Protein AF-A0A2Z6S5U4-F1 (afdb_monomer_lite)

Secondary structure (DSSP, 8-state):
--------B-S--EETTTTEE--GGGTB---GGG-HHHHHHHHHHHHHHHHHHHHHHHTT---S------HHHHHHHHHHHHHHHHHHHHHHHHHT--TTTTSHHHHHHHHGGG--

Structure (mmCIF, N/CA/C/O backbone):
data_AF-A0A2Z6S5U4-F1
#
_entry.id   AF-A0A2Z6S5U4-F1
#
loop_
_atom_site.group_PDB
_atom_site.id
_atom_site.type_symbol
_atom_site.label_atom_id
_atom_site.label_alt_id
_atom_site.label_comp_id
_atom_site.label_asym_id
_atom_site.label_entity_id
_atom_site.label_seq_id
_atom_site.pdbx_PDB_ins_code
_atom_site.Cartn_x
_atom_site.Cartn_y
_atom_site.Cartn_z
_atom_site.occupancy
_atom_site.B_iso_or_equiv
_atom_site.auth_seq_id
_atom_site.auth_comp_id
_atom_site.auth_asym_id
_atom_site.auth_atom_id
_atom_site.pdbx_PDB_model_num
ATOM 1 N N . MET A 1 1 ? -25.401 -9.813 5.252 1.00 38.28 1 MET A N 1
ATOM 2 C CA . MET A 1 1 ? -24.091 -10.115 5.865 1.00 38.28 1 MET A CA 1
ATOM 3 C C . MET A 1 1 ? -23.102 -9.104 5.297 1.00 38.28 1 MET A C 1
ATOM 5 O O . MET A 1 1 ? -22.843 -9.154 4.105 1.00 38.28 1 MET A O 1
ATOM 9 N N . CYS A 1 2 ? -22.689 -8.099 6.074 1.00 38.78 2 CYS A N 1
ATOM 10 C CA . CYS A 1 2 ? -21.749 -7.075 5.604 1.00 38.78 2 CYS A CA 1
ATOM 11 C C . CYS A 1 2 ? -20.355 -7.717 5.558 1.00 38.78 2 CYS A C 1
ATOM 13 O O . CYS A 1 2 ? -19.864 -8.145 6.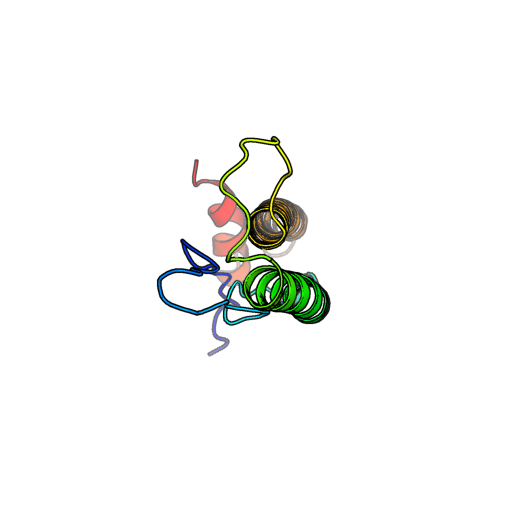604 1.00 38.78 2 CYS A O 1
ATOM 15 N N . MET A 1 3 ? -19.768 -7.889 4.369 1.00 36.94 3 MET A N 1
ATOM 16 C CA . MET A 1 3 ? -18.398 -8.397 4.268 1.00 36.94 3 MET A CA 1
ATOM 17 C C . MET A 1 3 ? -17.444 -7.395 4.930 1.00 36.94 3 MET A C 1
ATOM 19 O O . MET A 1 3 ? -17.653 -6.187 4.792 1.00 36.94 3 MET A O 1
ATOM 23 N N . PRO A 1 4 ? -16.426 -7.850 5.679 1.00 52.91 4 PRO A N 1
ATOM 24 C CA . PRO A 1 4 ? -15.424 -6.937 6.200 1.00 52.91 4 PRO A CA 1
ATOM 25 C C . PRO A 1 4 ? -14.727 -6.239 5.026 1.00 52.91 4 PRO A C 1
ATOM 27 O O . PRO A 1 4 ? -14.384 -6.875 4.031 1.00 52.91 4 PRO A O 1
ATOM 30 N N . ALA A 1 5 ? -14.519 -4.928 5.143 1.00 56.38 5 ALA A N 1
ATOM 31 C CA . ALA A 1 5 ? -13.598 -4.203 4.281 1.00 56.38 5 ALA A CA 1
ATOM 32 C C . ALA A 1 5 ? -12.166 -4.665 4.605 1.00 56.38 5 ALA A C 1
ATOM 34 O O . ALA A 1 5 ? -11.481 -4.092 5.458 1.00 56.38 5 ALA A O 1
ATOM 35 N N . ASN A 1 6 ? -11.756 -5.777 3.993 1.00 70.44 6 ASN A N 1
ATOM 36 C CA . ASN A 1 6 ? -10.399 -6.287 4.119 1.00 70.44 6 ASN A CA 1
ATOM 37 C C . ASN A 1 6 ? -9.427 -5.321 3.444 1.00 70.44 6 ASN A C 1
ATOM 39 O O . ASN A 1 6 ? -9.746 -4.671 2.448 1.00 70.44 6 ASN A O 1
ATOM 43 N N . SER A 1 7 ? -8.243 -5.197 4.032 1.00 84.50 7 SER A N 1
ATOM 44 C CA . SER A 1 7 ? -7.174 -4.350 3.515 1.00 84.50 7 SER A CA 1
ATOM 45 C C . SER A 1 7 ? -5.954 -5.220 3.325 1.00 84.50 7 SER A C 1
ATOM 47 O O . SER A 1 7 ? -5.424 -5.760 4.293 1.00 84.50 7 SER A O 1
ATOM 49 N N . GLU A 1 8 ? -5.531 -5.363 2.081 1.00 90.06 8 GLU A N 1
ATOM 50 C CA . GLU A 1 8 ? -4.457 -6.264 1.682 1.00 90.06 8 GLU A CA 1
ATOM 51 C C . GLU A 1 8 ? -3.538 -5.553 0.698 1.00 90.06 8 GLU A C 1
ATOM 53 O O . GLU A 1 8 ? -3.944 -4.610 0.020 1.00 90.06 8 GLU A O 1
ATOM 58 N N . SER A 1 9 ? -2.291 -6.003 0.633 1.00 93.62 9 SER A N 1
ATOM 59 C CA . SER A 1 9 ? -1.304 -5.535 -0.332 1.00 93.62 9 SER A CA 1
ATOM 60 C C . SER A 1 9 ? -0.515 -6.722 -0.859 1.00 93.62 9 SER A C 1
ATOM 62 O O . SER A 1 9 ? -0.253 -7.666 -0.112 1.00 93.62 9 SER A O 1
ATOM 64 N N . LEU A 1 10 ? -0.077 -6.657 -2.113 1.00 93.44 10 LEU A N 1
ATOM 65 C CA . LEU A 1 10 ? 0.862 -7.640 -2.649 1.00 93.44 10 LEU A CA 1
ATOM 66 C C . LEU A 1 10 ? 2.213 -7.582 -1.912 1.00 93.44 10 LEU A C 1
ATOM 68 O O . LEU A 1 10 ? 2.607 -6.543 -1.386 1.00 93.44 10 LEU A O 1
ATOM 72 N N . SER A 1 11 ? 2.948 -8.697 -1.900 1.00 91.19 11 SER A N 1
ATOM 73 C CA . SER A 1 11 ? 4.328 -8.756 -1.386 1.00 91.19 11 SER A CA 1
ATOM 74 C C . SER A 1 11 ? 5.345 -8.096 -2.326 1.00 91.19 11 SER A C 1
ATOM 76 O O . SER A 1 11 ? 6.428 -7.704 -1.903 1.00 91.19 11 SER A O 1
ATOM 78 N N . GLN A 1 12 ? 4.986 -7.970 -3.602 1.00 92.19 12 GLN A N 1
ATOM 79 C CA . GLN A 1 12 ? 5.727 -7.271 -4.642 1.00 92.19 12 GLN A CA 1
ATOM 80 C C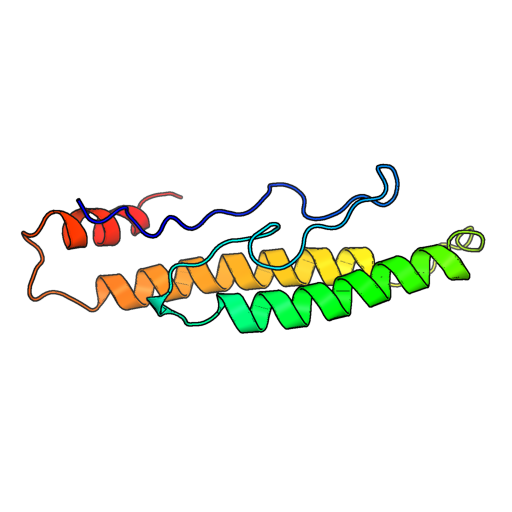 . GLN A 1 12 ? 4.721 -6.489 -5.485 1.00 92.19 12 GLN A C 1
ATOM 82 O O . GLN A 1 12 ? 3.646 -7.000 -5.784 1.00 92.19 12 GLN A O 1
ATOM 87 N N . PHE A 1 13 ? 5.062 -5.265 -5.890 1.00 96.56 13 PHE A N 1
ATOM 88 C CA . PHE A 1 13 ? 4.141 -4.399 -6.641 1.00 96.56 13 PHE A CA 1
ATOM 89 C C . PHE A 1 13 ? 4.480 -4.284 -8.128 1.00 96.56 13 PHE A C 1
ATOM 91 O O . PHE A 1 13 ? 3.651 -3.820 -8.910 1.00 96.56 13 PHE A O 1
ATOM 98 N N . ALA A 1 14 ? 5.688 -4.679 -8.532 1.00 94.75 14 ALA A N 1
ATOM 99 C CA . ALA A 1 14 ? 6.116 -4.638 -9.921 1.00 94.75 14 ALA A CA 1
ATOM 100 C C . ALA A 1 14 ? 7.326 -5.537 -10.197 1.00 94.75 14 ALA A C 1
ATOM 102 O O . ALA A 1 14 ? 8.105 -5.862 -9.302 1.00 94.75 14 ALA A O 1
ATOM 103 N N . SER A 1 15 ? 7.527 -5.882 -11.468 1.00 90.31 15 SER A N 1
ATOM 104 C CA . SER A 1 15 ? 8.728 -6.552 -11.963 1.00 90.31 15 SER A CA 1
ATOM 105 C C . SER A 1 15 ? 8.989 -6.160 -13.415 1.00 90.31 15 SER A C 1
ATOM 107 O O . SER A 1 15 ? 8.166 -6.422 -14.293 1.00 90.31 15 SER A O 1
ATOM 109 N N . TYR A 1 16 ? 10.157 -5.572 -13.696 1.00 87.75 16 TYR A N 1
ATOM 110 C CA . TYR A 1 16 ? 10.581 -5.339 -15.081 1.00 87.75 16 TYR A CA 1
ATOM 111 C C . TYR A 1 16 ? 10.917 -6.636 -15.817 1.00 87.75 16 TYR A C 1
ATOM 113 O O . TYR A 1 16 ? 10.573 -6.763 -16.989 1.00 87.75 16 TYR A O 1
ATOM 121 N N . GLU A 1 17 ? 11.530 -7.606 -15.135 1.00 87.81 17 GLU A N 1
ATOM 122 C CA . GLU A 1 17 ? 11.850 -8.923 -15.700 1.00 87.81 17 GLU A CA 1
ATOM 123 C C . GLU A 1 17 ? 10.584 -9.635 -16.195 1.00 87.81 17 GLU A C 1
ATOM 125 O O . GLU A 1 17 ? 10.495 -10.040 -17.356 1.00 87.81 17 GLU A O 1
ATOM 130 N N . ASN A 1 18 ? 9.559 -9.685 -15.339 1.00 89.19 18 ASN A N 1
ATOM 131 C CA . ASN A 1 18 ? 8.277 -10.317 -15.645 1.00 89.19 18 ASN A CA 1
ATOM 132 C C . ASN A 1 18 ? 7.283 -9.374 -16.348 1.00 89.19 18 ASN A C 1
ATOM 134 O O . ASN A 1 18 ? 6.163 -9.781 -16.648 1.00 89.19 18 ASN A O 1
ATOM 138 N N . ARG A 1 19 ? 7.694 -8.131 -16.638 1.00 90.56 19 ARG A N 1
ATOM 139 C CA . ARG A 1 19 ? 6.949 -7.106 -17.391 1.00 90.56 19 ARG A CA 1
ATOM 140 C C . ARG A 1 19 ? 5.550 -6.799 -16.851 1.00 90.56 19 ARG A C 1
ATOM 142 O O . ARG A 1 19 ? 4.589 -6.738 -17.617 1.00 90.56 19 ARG A O 1
ATOM 149 N N . TRP A 1 20 ? 5.432 -6.558 -15.551 1.00 94.69 20 TRP A N 1
ATOM 150 C CA . TRP A 1 20 ? 4.162 -6.153 -14.946 1.00 94.69 20 TRP A CA 1
ATOM 151 C C . TRP A 1 20 ? 4.352 -5.106 -13.847 1.00 94.69 20 TRP A C 1
ATOM 153 O O . TRP A 1 20 ? 5.401 -5.039 -13.204 1.00 94.69 20 TRP A O 1
ATOM 163 N N . ILE A 1 21 ? 3.316 -4.290 -13.641 1.00 96.94 21 ILE A N 1
ATOM 164 C CA . ILE A 1 21 ? 3.193 -3.301 -12.563 1.00 96.94 21 ILE A CA 1
ATOM 165 C C . ILE A 1 21 ? 1.735 -3.324 -12.092 1.00 96.94 21 ILE A C 1
ATOM 167 O O . ILE A 1 21 ? 0.831 -3.172 -12.912 1.00 96.94 21 ILE A O 1
ATOM 171 N N . ALA A 1 22 ? 1.503 -3.525 -10.796 1.00 97.56 22 ALA A N 1
ATOM 172 C CA . ALA A 1 22 ? 0.174 -3.462 -10.190 1.00 97.56 22 ALA A CA 1
ATOM 173 C C . ALA A 1 22 ? -0.121 -2.032 -9.720 1.00 97.56 22 ALA A C 1
ATOM 175 O O . ALA A 1 22 ? 0.728 -1.401 -9.111 1.00 97.56 22 ALA A O 1
ATOM 176 N N . ILE A 1 23 ? -1.315 -1.498 -9.962 1.00 97.38 23 ILE A N 1
ATOM 177 C CA . ILE A 1 23 ? -1.703 -0.136 -9.543 1.00 97.38 23 ILE A CA 1
ATOM 178 C C . ILE A 1 23 ? -3.066 -0.143 -8.848 1.00 97.38 23 ILE A C 1
ATOM 180 O O . ILE A 1 23 ? -3.876 -1.048 -9.066 1.00 97.38 23 ILE A O 1
ATOM 184 N N . GLY A 1 24 ? -3.332 0.868 -8.018 1.00 94.62 24 GLY A N 1
ATOM 185 C CA . GLY A 1 24 ? -4.568 0.944 -7.231 1.00 94.62 24 GLY A CA 1
ATOM 186 C C . GLY A 1 24 ? -4.840 -0.340 -6.447 1.00 94.62 24 GLY A C 1
ATOM 187 O O . GLY A 1 24 ? -3.913 -0.926 -5.884 1.00 94.62 24 GLY A O 1
ATOM 188 N N . ASP A 1 25 ? -6.089 -0.804 -6.475 1.00 93.62 25 ASP A N 1
ATOM 189 C CA . ASP A 1 25 ? -6.541 -1.968 -5.701 1.00 93.62 25 ASP A CA 1
ATOM 190 C C . ASP A 1 25 ? -5.825 -3.274 -6.072 1.00 93.62 25 ASP A C 1
ATOM 192 O O . ASP A 1 25 ? -5.705 -4.163 -5.231 1.00 93.62 25 ASP A O 1
ATOM 196 N N . SER A 1 26 ? -5.280 -3.380 -7.294 1.00 95.25 26 SER A N 1
ATOM 197 C CA . SER A 1 26 ? -4.460 -4.538 -7.684 1.00 95.25 26 SER A CA 1
ATOM 198 C C . SER A 1 26 ? -3.121 -4.600 -6.945 1.00 95.25 26 SER A C 1
ATOM 200 O O . SER A 1 26 ? -2.551 -5.678 -6.825 1.00 95.25 26 SER A O 1
ATOM 202 N N . ALA A 1 27 ? -2.619 -3.466 -6.444 1.00 95.62 27 ALA A N 1
ATOM 203 C CA . ALA A 1 27 ? -1.403 -3.406 -5.640 1.00 95.62 27 ALA A CA 1
ATOM 204 C C . ALA A 1 27 ? -1.705 -3.420 -4.142 1.00 95.62 27 ALA A C 1
ATOM 206 O O . ALA A 1 27 ? -1.072 -4.163 -3.389 1.00 95.62 27 ALA A O 1
ATOM 207 N N . ALA A 1 28 ? -2.655 -2.588 -3.714 1.00 93.75 28 ALA A N 1
ATOM 208 C CA . ALA A 1 28 ? -3.097 -2.505 -2.334 1.00 93.75 28 ALA A CA 1
ATOM 209 C C . ALA A 1 28 ? -4.538 -1.996 -2.253 1.00 93.75 28 ALA A C 1
ATOM 211 O O . ALA A 1 28 ? -4.874 -0.980 -2.859 1.00 93.75 28 ALA A O 1
ATOM 212 N N . SER A 1 29 ? -5.361 -2.674 -1.459 1.00 92.00 29 SER A N 1
ATOM 213 C CA . SER A 1 29 ? -6.746 -2.301 -1.177 1.00 92.00 29 SER A CA 1
ATOM 214 C C . SER A 1 29 ? -6.880 -1.751 0.243 1.00 92.00 29 SER A C 1
ATOM 216 O O . SER A 1 29 ? -6.257 -2.241 1.190 1.00 92.00 29 SER A O 1
ATOM 218 N N . PHE A 1 30 ? -7.718 -0.730 0.401 1.00 90.44 30 PHE A N 1
ATOM 219 C CA . PHE A 1 30 ? -7.846 0.053 1.630 1.00 90.44 30 PHE A CA 1
ATOM 220 C C . PHE A 1 30 ? -9.276 -0.007 2.171 1.00 90.44 30 PHE A C 1
ATOM 222 O O . PHE A 1 30 ? -10.239 -0.003 1.410 1.00 90.44 30 PHE A O 1
ATOM 229 N N . ASP A 1 31 ? -9.425 0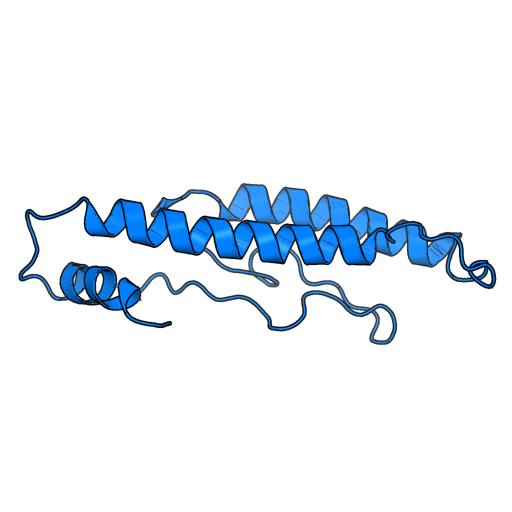.004 3.497 1.00 88.75 31 ASP A N 1
ATOM 230 C CA . ASP A 1 31 ? -10.723 0.264 4.134 1.00 88.75 31 ASP A CA 1
ATOM 231 C C . ASP A 1 31 ? -11.248 1.654 3.716 1.00 88.75 31 ASP A C 1
ATOM 233 O O . ASP A 1 31 ? -10.487 2.631 3.771 1.00 88.75 31 ASP A O 1
ATOM 237 N N . PRO A 1 32 ? -12.531 1.774 3.321 1.00 84.31 32 PRO A N 1
ATOM 238 C CA . PRO A 1 32 ? -13.097 3.019 2.809 1.00 84.31 32 PRO A CA 1
ATOM 239 C C . PRO A 1 32 ? -13.106 4.164 3.829 1.00 84.31 32 PRO A C 1
ATOM 241 O O . PRO A 1 32 ? -13.238 5.318 3.419 1.00 84.31 32 PRO A O 1
ATOM 244 N N . LEU A 1 33 ? -12.914 3.888 5.126 1.00 83.00 33 LEU A N 1
ATOM 245 C CA . LEU A 1 33 ? -12.819 4.902 6.180 1.00 83.00 33 LEU A CA 1
ATOM 246 C C . LEU A 1 33 ? -11.820 6.022 5.843 1.00 83.00 33 LEU A C 1
ATOM 248 O O . LEU A 1 33 ? -12.040 7.172 6.215 1.00 83.00 33 LEU A O 1
ATOM 252 N N . SER A 1 34 ? -10.732 5.704 5.136 1.00 74.88 34 SER A N 1
ATOM 253 C CA . SER A 1 34 ? -9.656 6.657 4.846 1.00 74.88 34 SER A CA 1
ATOM 254 C C . SER A 1 34 ? -9.809 7.402 3.514 1.00 74.88 34 SER A C 1
ATOM 256 O O . SER A 1 34 ? -9.056 8.341 3.265 1.00 74.88 34 SER A O 1
ATOM 258 N N . SER A 1 35 ? -10.735 6.988 2.635 1.00 81.50 35 SER A N 1
ATOM 259 C CA . SER A 1 35 ? -10.847 7.477 1.244 1.00 81.50 35 SER A CA 1
ATOM 260 C C . SER A 1 35 ? -9.528 7.447 0.438 1.00 81.50 35 SER A C 1
ATOM 262 O O . SER A 1 35 ? -9.399 8.138 -0.571 1.00 81.50 35 SER A O 1
ATOM 264 N N . GLN A 1 36 ? -8.538 6.640 0.847 1.00 86.19 36 GLN A N 1
ATOM 265 C CA . GLN A 1 36 ? -7.212 6.621 0.213 1.00 86.19 36 GLN A CA 1
ATOM 266 C C . GLN A 1 36 ? -7.171 5.844 -1.109 1.00 86.19 36 GLN A C 1
ATOM 268 O O . GLN A 1 36 ? -6.292 6.108 -1.922 1.00 86.19 36 GLN A O 1
ATOM 273 N N . GLY A 1 37 ? -8.120 4.936 -1.367 1.00 89.62 37 GLY A N 1
ATOM 274 C CA . GLY A 1 37 ? -8.080 4.052 -2.542 1.00 89.62 37 GLY A CA 1
ATOM 275 C C . GLY A 1 37 ? -7.948 4.799 -3.874 1.00 89.62 37 GLY A C 1
ATOM 276 O O . GLY A 1 37 ? -7.057 4.505 -4.666 1.00 89.62 37 GLY A O 1
ATOM 277 N N . MET A 1 38 ? -8.760 5.840 -4.093 1.00 92.44 38 MET A N 1
ATOM 278 C CA . MET A 1 38 ? -8.731 6.611 -5.343 1.00 92.44 38 MET A CA 1
ATOM 279 C C . MET A 1 38 ? -7.432 7.412 -5.514 1.00 92.44 38 MET A C 1
ATOM 281 O O . MET A 1 38 ? -6.852 7.424 -6.599 1.00 92.44 38 MET A O 1
ATOM 285 N N . LEU A 1 39 ? -6.953 8.061 -4.447 1.00 92.50 39 LEU A N 1
ATOM 286 C CA . LEU A 1 39 ? -5.710 8.833 -4.495 1.00 92.50 39 LEU A CA 1
ATOM 287 C C . LEU A 1 39 ? -4.507 7.916 -4.752 1.00 92.50 39 LEU A C 1
ATOM 289 O O . LEU A 1 39 ? -3.685 8.212 -5.620 1.00 92.50 39 LEU A O 1
ATOM 293 N N . THR A 1 40 ? -4.441 6.782 -4.048 1.00 94.12 40 THR A N 1
ATOM 294 C CA . THR A 1 40 ? -3.402 5.770 -4.250 1.00 94.12 40 THR A CA 1
ATOM 295 C C . THR A 1 40 ? -3.454 5.207 -5.664 1.00 94.12 40 THR A C 1
ATOM 297 O O . THR A 1 40 ? -2.407 5.061 -6.291 1.00 94.12 40 THR A O 1
ATOM 300 N N . ALA A 1 41 ? -4.643 4.948 -6.216 1.00 95.75 41 ALA A N 1
ATOM 301 C CA . ALA A 1 41 ? -4.797 4.481 -7.591 1.00 95.75 41 ALA A CA 1
ATOM 302 C C . ALA A 1 41 ? -4.229 5.479 -8.609 1.00 95.75 41 ALA A C 1
ATOM 304 O O . ALA A 1 41 ? -3.423 5.096 -9.455 1.00 95.75 41 ALA A O 1
ATOM 305 N N . LEU A 1 42 ? -4.568 6.766 -8.493 1.00 97.25 42 LEU A N 1
ATOM 306 C CA . LEU A 1 42 ? -4.071 7.795 -9.411 1.00 97.25 42 LEU A CA 1
ATOM 307 C C . LEU A 1 42 ? -2.554 7.986 -9.307 1.00 97.25 42 LEU A C 1
ATOM 309 O O . LEU A 1 42 ? -1.863 8.073 -10.324 1.00 97.25 42 LEU A O 1
ATOM 313 N N . TYR A 1 43 ? -2.018 8.045 -8.089 1.00 97.25 43 TYR A N 1
ATOM 314 C CA . TYR A 1 43 ? -0.595 8.312 -7.902 1.00 97.25 43 TYR A CA 1
ATOM 315 C C . TYR A 1 43 ? 0.273 7.094 -8.241 1.00 97.25 43 TYR A C 1
ATOM 317 O O . TYR A 1 43 ? 1.308 7.241 -8.889 1.00 97.25 43 TYR A O 1
ATOM 325 N N . SER A 1 44 ? -0.175 5.882 -7.895 1.00 97.25 44 SER A N 1
ATOM 326 C CA . SER A 1 44 ? 0.489 4.646 -8.332 1.00 97.25 44 SER A CA 1
ATOM 327 C C . SER A 1 44 ? 0.458 4.495 -9.855 1.00 97.25 44 SER A C 1
ATOM 329 O O . SER A 1 44 ? 1.473 4.112 -10.431 1.00 97.25 44 SER A O 1
ATOM 331 N N . ALA A 1 45 ? -0.635 4.879 -10.529 1.00 97.88 45 ALA A N 1
ATOM 332 C CA . ALA A 1 45 ? -0.700 4.906 -11.991 1.00 97.88 45 ALA A CA 1
ATOM 333 C C . ALA A 1 45 ? 0.333 5.866 -12.603 1.00 97.88 45 ALA A C 1
ATOM 335 O O . ALA A 1 45 ? 1.039 5.490 -13.538 1.00 97.88 45 ALA A O 1
ATOM 336 N N . LYS A 1 46 ? 0.471 7.078 -12.046 1.00 98.12 46 LYS A N 1
ATOM 337 C CA . LYS A 1 46 ? 1.491 8.051 -12.471 1.00 98.12 46 LYS A CA 1
ATOM 338 C C . LYS A 1 46 ? 2.901 7.470 -12.348 1.00 98.12 46 LYS A C 1
ATOM 340 O O . LYS A 1 46 ? 3.644 7.460 -13.325 1.00 98.12 46 LYS A O 1
ATOM 345 N N . LEU A 1 47 ? 3.260 6.979 -11.162 1.00 97.56 47 LEU A N 1
ATOM 346 C CA . LEU A 1 47 ? 4.599 6.445 -10.900 1.00 97.56 47 LEU A CA 1
ATOM 347 C C . LEU A 1 47 ? 4.884 5.177 -11.722 1.00 97.56 47 LEU A C 1
ATOM 349 O O . LEU A 1 47 ? 5.983 5.011 -12.246 1.00 97.56 47 LEU A O 1
ATOM 353 N N . GLY A 1 48 ? 3.887 4.304 -11.892 1.00 96.75 48 GLY A N 1
ATOM 354 C CA . GLY A 1 48 ? 3.996 3.114 -12.734 1.00 96.75 48 GLY A CA 1
ATOM 355 C C . GLY A 1 48 ? 4.227 3.465 -14.205 1.00 96.75 48 GLY A C 1
ATOM 356 O O . GLY A 1 48 ? 5.069 2.854 -14.861 1.00 96.75 48 GLY A O 1
ATOM 357 N N . ALA A 1 49 ? 3.549 4.494 -14.722 1.00 96.62 49 ALA A N 1
ATOM 358 C CA . ALA A 1 49 ? 3.777 4.988 -16.078 1.00 96.62 49 ALA A CA 1
ATOM 359 C C . ALA A 1 49 ? 5.188 5.577 -16.252 1.00 96.62 49 ALA A C 1
ATOM 361 O O . ALA A 1 49 ? 5.843 5.298 -17.255 1.00 96.62 49 ALA A O 1
ATOM 362 N N . GLU A 1 50 ? 5.686 6.336 -15.270 1.00 94.94 50 GLU A N 1
ATOM 363 C CA . GLU A 1 50 ? 7.063 6.852 -15.261 1.00 94.94 50 GLU A CA 1
ATOM 364 C C . GLU A 1 50 ? 8.095 5.714 -15.261 1.00 94.94 50 GLU A C 1
ATOM 366 O O . GLU A 1 50 ? 9.078 5.773 -16.003 1.00 94.94 50 GLU A O 1
ATOM 371 N N . ALA A 1 51 ? 7.844 4.647 -14.497 1.00 93.75 51 ALA A N 1
ATOM 372 C CA . ALA A 1 51 ? 8.660 3.437 -14.487 1.00 93.75 51 ALA A CA 1
ATOM 373 C C . ALA A 1 51 ? 8.687 2.742 -15.859 1.00 93.75 51 ALA A C 1
ATOM 375 O O . ALA A 1 51 ? 9.759 2.495 -16.416 1.00 93.75 51 ALA A O 1
ATOM 376 N N . ILE A 1 52 ? 7.521 2.512 -16.468 1.00 93.19 52 ILE A N 1
ATOM 377 C CA . ILE A 1 52 ? 7.421 1.918 -17.812 1.00 93.19 52 ILE A CA 1
ATOM 378 C C . ILE A 1 52 ? 8.153 2.777 -18.847 1.00 93.19 52 ILE A C 1
ATOM 380 O O . ILE A 1 52 ? 8.937 2.253 -19.640 1.00 93.19 52 ILE A O 1
ATOM 384 N N . PHE A 1 53 ? 7.926 4.093 -18.828 1.00 92.88 53 PHE A N 1
ATOM 385 C CA . PHE A 1 53 ? 8.564 5.028 -19.748 1.00 92.88 53 PHE A CA 1
ATOM 386 C C . PHE A 1 53 ? 10.088 4.979 -19.607 1.00 92.88 53 PHE A C 1
ATOM 388 O O . PHE A 1 53 ? 10.806 4.806 -20.593 1.00 92.88 53 PHE A O 1
ATOM 395 N N . PHE A 1 54 ? 10.592 5.053 -18.375 1.00 89.00 54 PHE A N 1
ATOM 396 C CA . PHE A 1 54 ? 12.020 4.968 -18.109 1.00 89.00 54 PHE A CA 1
ATOM 397 C C . PHE A 1 54 ? 12.616 3.651 -18.617 1.00 89.00 54 PHE A C 1
ATOM 399 O O . PHE A 1 54 ? 13.623 3.669 -19.325 1.00 89.00 54 PHE A O 1
ATOM 406 N N . GLN A 1 55 ? 11.986 2.511 -18.326 1.00 86.12 55 GLN A N 1
ATOM 407 C CA . GLN A 1 55 ? 12.479 1.210 -18.776 1.00 86.12 55 GLN A CA 1
ATOM 408 C C . GLN A 1 55 ? 12.510 1.103 -20.306 1.00 86.12 55 GLN A C 1
ATOM 410 O O . GLN A 1 55 ? 13.469 0.572 -20.867 1.00 86.12 55 GLN A O 1
ATOM 415 N N . TYR A 1 56 ? 11.496 1.632 -20.993 1.00 85.88 56 TYR A N 1
ATOM 416 C CA . TYR A 1 56 ? 11.402 1.559 -22.450 1.00 85.88 56 TYR A CA 1
ATOM 417 C C . TYR A 1 56 ? 12.475 2.401 -23.158 1.00 85.88 56 TYR A C 1
ATOM 419 O O . TYR A 1 56 ? 13.083 1.942 -24.127 1.00 85.88 56 TYR A O 1
ATOM 427 N N . PHE A 1 57 ? 12.741 3.616 -22.669 1.00 84.31 57 PHE A N 1
ATOM 428 C CA . PHE A 1 57 ? 13.664 4.553 -23.324 1.00 84.31 57 PHE A CA 1
ATOM 429 C C . PHE A 1 57 ? 15.109 4.468 -22.810 1.00 84.31 57 PHE A C 1
ATOM 431 O O . PHE A 1 57 ? 16.048 4.677 -23.583 1.00 84.31 57 PHE A O 1
ATOM 438 N N . ASN A 1 58 ? 15.308 4.112 -21.537 1.00 77.56 58 ASN A N 1
ATOM 439 C CA . ASN A 1 58 ? 16.618 4.132 -20.877 1.00 77.56 58 ASN A CA 1
ATOM 440 C C . ASN A 1 58 ? 17.128 2.740 -20.475 1.00 77.56 58 ASN A C 1
ATOM 442 O O . ASN A 1 58 ? 18.321 2.601 -20.203 1.00 77.56 58 ASN A O 1
ATOM 446 N N . GLY A 1 59 ? 16.287 1.699 -20.508 1.00 63.19 59 GLY A N 1
ATOM 447 C CA . GLY A 1 59 ? 16.613 0.346 -20.026 1.00 63.19 59 GLY A CA 1
ATOM 448 C C . GLY A 1 59 ? 17.736 -0.390 -20.772 1.00 63.19 59 GLY A C 1
ATOM 449 O O . GLY A 1 59 ? 18.105 -1.491 -20.381 1.00 63.19 59 GLY A O 1
ATOM 450 N N . LYS A 1 60 ? 18.310 0.204 -21.831 1.00 57.88 60 LYS A N 1
ATOM 451 C CA . LYS A 1 60 ? 19.503 -0.302 -22.539 1.00 57.88 60 LYS A CA 1
ATOM 452 C C . LYS A 1 60 ? 20.816 0.408 -22.156 1.00 57.88 60 LYS A C 1
ATOM 454 O O . LYS A 1 60 ? 21.857 0.038 -22.687 1.00 57.88 60 LYS A O 1
ATOM 459 N N . LYS A 1 61 ? 20.792 1.445 -21.303 1.00 54.59 61 LYS A N 1
ATOM 460 C CA . LYS A 1 61 ? 21.951 2.335 -21.045 1.00 54.59 61 LYS A CA 1
ATOM 461 C C . LYS A 1 61 ? 22.584 2.219 -19.655 1.00 54.59 61 LYS A C 1
ATOM 463 O O . LYS A 1 61 ? 23.620 2.833 -19.413 1.00 54.59 61 LYS A O 1
ATOM 468 N N . THR A 1 62 ? 22.029 1.434 -18.744 1.00 52.75 62 THR A N 1
ATOM 469 C CA . THR A 1 62 ? 22.505 1.342 -17.356 1.00 52.75 62 THR A CA 1
ATOM 470 C C . THR A 1 62 ? 23.620 0.302 -17.187 1.00 52.75 62 THR A C 1
ATOM 472 O O . THR A 1 62 ? 23.482 -0.674 -16.463 1.00 52.75 62 THR A O 1
ATOM 475 N N . ASN A 1 63 ? 24.764 0.533 -17.843 1.00 50.00 63 ASN A N 1
ATOM 476 C CA . ASN A 1 63 ? 26.035 -0.126 -17.491 1.00 50.00 63 ASN A CA 1
ATOM 477 C C . ASN A 1 63 ? 26.835 0.662 -16.438 1.00 50.00 63 ASN A C 1
ATOM 479 O O . ASN A 1 63 ? 27.837 0.165 -15.926 1.00 50.00 63 ASN A O 1
ATOM 483 N N . ASN A 1 64 ? 26.398 1.876 -16.091 1.00 48.28 64 ASN A N 1
ATOM 484 C CA . ASN A 1 64 ? 27.114 2.741 -15.162 1.00 48.28 64 ASN A CA 1
ATOM 485 C C . ASN A 1 64 ? 26.369 2.830 -13.829 1.00 48.28 64 ASN A C 1
ATOM 487 O O . ASN A 1 64 ? 25.220 3.260 -13.765 1.00 48.28 64 ASN A O 1
ATOM 491 N N . LYS A 1 65 ? 27.067 2.403 -12.773 1.00 46.94 65 LYS A N 1
ATOM 492 C CA . LYS A 1 65 ? 26.686 2.464 -11.357 1.00 46.94 65 LYS A CA 1
ATOM 493 C C . LYS A 1 65 ? 26.640 3.912 -10.839 1.00 46.94 65 LYS A C 1
ATOM 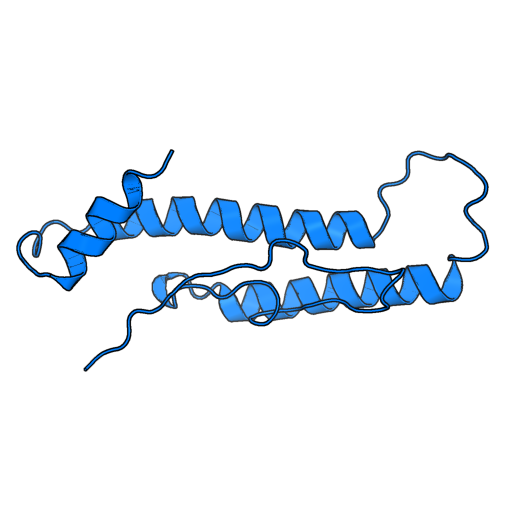495 O O . LYS A 1 65 ? 27.382 4.256 -9.923 1.00 46.94 65 LYS A O 1
ATOM 500 N N . GLU A 1 66 ? 25.807 4.774 -11.408 1.00 52.84 66 GLU A N 1
ATOM 501 C CA . GLU A 1 66 ? 25.360 5.950 -10.658 1.00 52.84 66 GLU A CA 1
ATOM 502 C C . GLU A 1 66 ? 24.241 5.515 -9.714 1.00 52.84 66 GLU A C 1
ATOM 504 O O . GLU A 1 66 ? 23.308 4.816 -10.111 1.00 52.84 66 GLU A O 1
ATOM 509 N N . ILE A 1 67 ? 24.357 5.892 -8.438 1.00 49.78 67 ILE A N 1
ATOM 510 C CA . ILE A 1 67 ? 23.332 5.656 -7.417 1.00 49.78 67 ILE A CA 1
ATOM 511 C C . ILE A 1 67 ? 22.188 6.637 -7.695 1.00 49.78 67 ILE A C 1
ATOM 513 O O . ILE A 1 67 ? 22.034 7.660 -7.035 1.00 49.78 67 ILE A O 1
ATOM 517 N N . THR A 1 68 ? 21.411 6.365 -8.735 1.00 59.81 68 THR A N 1
ATOM 518 C CA . THR A 1 68 ? 20.145 7.041 -9.000 1.00 59.81 68 THR A CA 1
ATOM 519 C C . THR A 1 68 ? 19.044 6.046 -8.681 1.00 59.81 68 THR A C 1
ATOM 521 O O . THR A 1 68 ? 18.980 4.985 -9.307 1.00 59.81 68 THR A O 1
ATOM 524 N N . VAL A 1 69 ? 18.199 6.372 -7.698 1.00 62.84 69 VAL A N 1
ATOM 525 C CA . VAL A 1 69 ? 16.993 5.585 -7.402 1.00 62.84 69 VAL A CA 1
ATOM 526 C C . VAL A 1 69 ? 16.173 5.507 -8.687 1.00 62.84 69 VAL A C 1
ATOM 528 O O . VAL A 1 69 ? 15.798 6.542 -9.245 1.00 62.84 69 VAL A O 1
ATOM 531 N N . GLN A 1 70 ? 15.953 4.299 -9.201 1.00 84.25 70 GLN A N 1
ATOM 532 C CA . GLN A 1 70 ? 15.226 4.108 -10.443 1.00 84.25 70 GLN A CA 1
ATOM 533 C C . GLN A 1 70 ? 13.739 4.392 -10.195 1.00 84.25 70 GLN A C 1
ATOM 535 O O . GLN A 1 70 ? 13.213 4.139 -9.105 1.00 84.25 70 GLN A O 1
ATOM 540 N N . PRO A 1 71 ? 13.008 4.867 -11.214 1.00 90.81 71 PRO A N 1
ATOM 541 C CA . PRO A 1 71 ? 11.570 5.105 -11.106 1.00 90.81 71 PRO A CA 1
ATOM 542 C C . PRO A 1 71 ? 10.752 3.906 -10.593 1.00 90.81 71 PRO A C 1
ATOM 544 O O . PRO A 1 71 ? 9.740 4.111 -9.924 1.00 90.81 71 PRO A O 1
ATOM 547 N N . LEU A 1 72 ? 11.204 2.664 -10.831 1.00 90.94 72 LEU A N 1
ATOM 548 C CA . LEU A 1 72 ? 10.560 1.472 -10.270 1.00 90.94 72 LEU A CA 1
ATOM 549 C C . LEU A 1 72 ? 10.669 1.414 -8.746 1.00 90.94 72 LEU A C 1
ATOM 551 O O . LEU A 1 72 ? 9.686 1.104 -8.077 1.00 90.94 72 LEU A O 1
ATOM 555 N N . GLU A 1 73 ? 11.838 1.724 -8.182 1.00 91.81 73 GLU A N 1
ATOM 556 C CA . GLU A 1 73 ? 12.005 1.737 -6.730 1.00 91.81 73 GLU A CA 1
ATOM 557 C C . GLU A 1 73 ? 11.164 2.843 -6.090 1.00 91.81 73 GLU A C 1
ATOM 559 O O . GLU A 1 73 ? 10.522 2.586 -5.075 1.00 91.81 73 GLU A O 1
ATOM 564 N N . ASN A 1 74 ? 11.078 4.026 -6.711 1.00 93.38 74 ASN A N 1
ATOM 565 C CA . ASN A 1 74 ? 10.189 5.100 -6.248 1.00 93.38 74 ASN A CA 1
ATOM 566 C C . ASN A 1 74 ? 8.721 4.651 -6.222 1.00 93.38 74 ASN A C 1
ATOM 568 O O . ASN A 1 74 ? 8.010 4.890 -5.246 1.00 93.38 74 ASN A O 1
ATOM 572 N N . PHE A 1 75 ? 8.275 3.978 -7.284 1.00 96.44 75 PHE A N 1
ATOM 573 C CA . PHE A 1 75 ? 6.942 3.395 -7.366 1.00 96.44 75 PHE A CA 1
ATOM 574 C C . PHE A 1 75 ? 6.691 2.373 -6.239 1.00 96.44 75 PHE A C 1
ATOM 576 O O . PHE A 1 75 ? 5.687 2.476 -5.531 1.00 96.44 75 PHE A O 1
ATOM 583 N N . GLN A 1 76 ? 7.610 1.425 -6.021 1.00 94.94 76 GLN A N 1
ATOM 584 C CA . GLN A 1 76 ? 7.447 0.397 -4.985 1.00 94.94 76 GLN A CA 1
ATOM 585 C C . GLN A 1 76 ? 7.449 1.000 -3.575 1.00 94.94 76 GLN A C 1
ATOM 587 O O . GLN A 1 76 ? 6.572 0.685 -2.770 1.00 94.94 76 GLN A O 1
ATOM 592 N N . GLN A 1 77 ? 8.387 1.909 -3.291 1.00 95.25 77 GLN A N 1
ATOM 593 C CA . GLN A 1 77 ? 8.476 2.594 -2.000 1.00 95.25 77 GLN A CA 1
ATOM 594 C C . GLN A 1 77 ? 7.235 3.439 -1.717 1.00 95.25 77 GLN A C 1
ATOM 596 O O . GLN A 1 77 ? 6.789 3.509 -0.573 1.00 95.25 77 GLN A O 1
ATOM 601 N N . TYR A 1 78 ? 6.656 4.075 -2.740 1.00 96.06 78 TYR A N 1
ATOM 602 C CA . TYR A 1 78 ? 5.420 4.831 -2.578 1.00 96.06 78 TYR A CA 1
ATOM 603 C C . TYR A 1 78 ? 4.280 3.945 -2.059 1.00 96.06 78 TYR A C 1
ATOM 605 O O . TYR A 1 78 ? 3.640 4.306 -1.067 1.00 96.06 78 TYR A O 1
ATOM 613 N N . ILE A 1 79 ? 4.038 2.789 -2.688 1.00 96.25 79 ILE A N 1
ATOM 614 C CA . ILE A 1 79 ? 2.944 1.893 -2.283 1.00 96.25 79 ILE A CA 1
ATOM 615 C C . ILE A 1 79 ? 3.208 1.318 -0.892 1.00 96.25 79 ILE A C 1
ATOM 617 O O . ILE A 1 79 ? 2.316 1.351 -0.044 1.00 96.25 79 ILE A O 1
ATOM 621 N N . GLU A 1 80 ? 4.439 0.877 -0.620 1.00 95.88 80 GLU A N 1
ATOM 622 C CA . GLU A 1 80 ? 4.812 0.331 0.686 1.00 95.88 80 GLU A CA 1
ATOM 623 C C . GLU A 1 80 ? 4.601 1.352 1.815 1.00 95.88 80 GLU A C 1
ATOM 625 O O . GLU A 1 80 ? 3.939 1.062 2.816 1.00 95.88 80 GLU A O 1
ATOM 630 N N . ASN A 1 81 ? 5.113 2.573 1.643 1.00 95.31 81 ASN A N 1
ATOM 631 C CA . ASN A 1 81 ? 4.986 3.631 2.642 1.00 95.31 81 ASN A CA 1
ATOM 632 C C . ASN A 1 81 ? 3.529 4.064 2.829 1.00 95.31 81 ASN A C 1
ATOM 634 O O . ASN A 1 81 ? 3.094 4.274 3.964 1.00 95.31 81 ASN A O 1
ATOM 638 N N . THR A 1 82 ? 2.765 4.161 1.737 1.00 95.00 82 THR A N 1
ATOM 639 C CA . THR A 1 82 ? 1.336 4.497 1.784 1.00 95.00 82 THR A CA 1
ATOM 640 C C . THR A 1 82 ? 0.566 3.441 2.568 1.00 95.00 82 THR A C 1
ATOM 642 O O . THR A 1 82 ? -0.163 3.778 3.499 1.00 95.00 82 THR A O 1
ATOM 645 N N . PHE A 1 83 ? 0.783 2.158 2.271 1.00 93.88 83 PHE A N 1
ATOM 646 C CA . PHE A 1 83 ? 0.090 1.068 2.953 1.00 93.88 83 PHE A CA 1
ATOM 647 C C . PHE A 1 83 ? 0.480 0.963 4.434 1.00 93.88 83 PHE A C 1
ATOM 649 O O . PHE A 1 83 ? -0.380 0.792 5.299 1.00 93.88 83 PHE A O 1
ATOM 656 N N . ARG A 1 84 ? 1.765 1.144 4.759 1.00 93.69 84 ARG A N 1
ATOM 657 C CA . ARG A 1 84 ? 2.256 1.170 6.145 1.00 93.69 84 ARG A CA 1
ATOM 658 C C . ARG A 1 84 ? 1.627 2.307 6.951 1.00 93.69 84 ARG A C 1
ATOM 660 O O . ARG A 1 84 ? 1.147 2.080 8.062 1.00 93.69 84 ARG A O 1
ATOM 667 N N . LYS A 1 85 ? 1.607 3.520 6.391 1.00 92.75 85 LYS A N 1
ATOM 668 C CA . LYS A 1 85 ? 0.972 4.687 7.016 1.00 92.75 85 LYS A CA 1
ATOM 669 C C . LYS A 1 85 ? -0.523 4.447 7.220 1.00 92.75 85 LYS A C 1
ATOM 671 O O . LYS A 1 85 ? -1.026 4.657 8.322 1.00 92.75 85 LYS A O 1
ATOM 676 N N . TYR A 1 86 ? -1.195 3.926 6.198 1.00 92.31 86 TYR A N 1
ATOM 677 C CA . TYR A 1 86 ? -2.601 3.562 6.260 1.00 92.31 86 TYR A CA 1
ATOM 678 C C . TYR A 1 86 ? -2.914 2.598 7.414 1.00 92.31 86 TYR A C 1
ATOM 680 O O . TYR A 1 86 ? -3.860 2.851 8.155 1.00 92.31 86 TYR A O 1
ATOM 688 N N . LYS A 1 87 ? -2.131 1.526 7.616 1.00 91.12 87 LYS A N 1
ATOM 689 C CA . LYS A 1 87 ? -2.372 0.578 8.723 1.00 91.12 87 LYS A CA 1
ATOM 690 C C . LYS A 1 87 ? -2.347 1.270 10.088 1.00 91.12 87 LYS A C 1
ATOM 692 O O . LYS A 1 87 ? -3.223 1.026 10.916 1.00 91.12 87 LYS A O 1
ATOM 697 N N . SER A 1 88 ? -1.375 2.160 10.296 1.00 90.81 88 SER A N 1
ATOM 698 C CA . SER A 1 88 ? -1.256 2.948 11.528 1.00 90.81 88 SER A CA 1
ATOM 699 C C . SER A 1 88 ? -2.467 3.865 11.734 1.00 90.81 88 SER A C 1
ATOM 701 O O . SER A 1 88 ? -3.093 3.848 12.794 1.00 90.81 88 SER A O 1
ATOM 703 N N . GLU A 1 89 ? -2.862 4.611 10.699 1.00 91.31 89 GLU A N 1
ATOM 704 C CA . GLU A 1 89 ? -4.018 5.513 10.753 1.00 91.31 89 GLU A CA 1
ATOM 705 C C . GLU A 1 89 ? -5.329 4.751 10.973 1.00 91.31 89 GLU A C 1
ATOM 707 O O . GLU A 1 89 ? -6.123 5.132 11.832 1.00 91.31 89 GLU A O 1
ATOM 712 N N . LYS A 1 90 ? -5.540 3.645 10.248 1.00 90.75 90 LYS A N 1
ATOM 713 C CA . LYS A 1 90 ? -6.704 2.762 10.392 1.00 90.75 90 LYS A CA 1
ATOM 714 C C . LYS A 1 90 ? -6.847 2.300 11.841 1.00 90.75 90 LYS A C 1
ATOM 716 O O . LYS A 1 90 ? -7.918 2.455 12.426 1.00 90.75 90 LYS A O 1
ATOM 721 N N . SER A 1 91 ? -5.763 1.782 12.420 1.00 90.12 91 SER A N 1
ATOM 722 C CA . SER A 1 91 ? -5.744 1.337 13.813 1.00 90.12 91 SER A CA 1
ATOM 723 C C . SER A 1 91 ? -6.073 2.484 14.771 1.00 90.12 91 SER A C 1
ATOM 725 O O . SER A 1 91 ? -6.958 2.358 15.619 1.00 90.12 91 SER A O 1
ATOM 727 N N . PHE A 1 92 ? -5.429 3.640 14.597 1.00 91.31 92 PHE A N 1
ATOM 728 C CA . PHE A 1 92 ? -5.665 4.817 15.430 1.00 91.31 92 PHE A CA 1
ATOM 729 C C . PHE A 1 92 ? -7.128 5.277 15.408 1.00 91.31 92 PHE A C 1
ATOM 731 O O . PHE A 1 92 ? -7.700 5.555 16.462 1.00 91.31 92 PHE A O 1
ATOM 738 N N . PHE A 1 93 ? -7.749 5.361 14.228 1.00 91.62 93 PHE A N 1
ATOM 739 C CA . PHE A 1 93 ? -9.135 5.814 14.110 1.00 91.62 93 PHE A CA 1
ATOM 740 C C . PHE A 1 93 ? -10.135 4.800 14.659 1.00 91.62 93 PHE A C 1
ATOM 742 O O . PHE A 1 93 ? -11.080 5.215 15.327 1.00 91.62 93 PHE A O 1
ATOM 749 N N . TYR A 1 94 ? -9.927 3.498 14.442 1.00 91.69 94 TYR A N 1
ATOM 750 C CA . TYR A 1 94 ? -10.824 2.498 15.020 1.00 91.69 94 TYR A CA 1
ATOM 751 C C . TYR A 1 94 ? -10.746 2.463 16.543 1.00 91.69 94 TYR A C 1
ATOM 753 O O . TYR A 1 94 ? -11.787 2.497 17.187 1.00 91.69 94 TYR A O 1
ATOM 761 N N . ASN A 1 95 ? -9.547 2.526 17.125 1.00 91.25 95 ASN A N 1
ATOM 762 C CA . ASN A 1 95 ? -9.379 2.506 18.580 1.00 91.25 95 ASN A CA 1
ATOM 763 C C . ASN A 1 95 ? -9.901 3.763 19.294 1.00 91.25 95 ASN A C 1
ATOM 765 O O . ASN A 1 95 ? -10.023 3.771 20.517 1.00 91.25 95 ASN A O 1
ATOM 769 N N . LYS A 1 96 ? -10.235 4.837 18.573 1.00 93.25 96 LYS A N 1
ATOM 770 C CA . LYS A 1 96 ? -10.891 6.004 19.179 1.00 93.25 96 LYS A CA 1
ATOM 771 C C . LYS A 1 96 ? -12.357 5.767 19.518 1.00 93.25 96 LYS A C 1
ATOM 773 O O . LYS A 1 96 ? -12.881 6.454 20.392 1.00 93.25 96 LYS A O 1
ATOM 778 N N . GLU A 1 97 ? -13.026 4.848 18.832 1.00 93.62 97 GLU A N 1
ATOM 779 C CA . GLU A 1 97 ? -14.420 4.548 19.121 1.00 93.62 97 GLU A CA 1
ATOM 780 C C . GLU A 1 97 ? -14.514 3.576 20.294 1.00 93.62 97 GLU A C 1
ATOM 782 O O . GLU A 1 97 ? -13.949 2.493 20.262 1.00 93.62 97 GLU A O 1
ATOM 787 N N . GLN A 1 98 ? -15.238 3.967 21.340 1.00 94.62 98 GLN A N 1
ATOM 788 C CA . GLN A 1 98 ? -15.343 3.188 22.578 1.00 94.62 98 GLN A CA 1
ATOM 789 C C . GLN A 1 98 ? -16.799 2.906 22.981 1.00 94.62 98 GLN A C 1
ATOM 791 O O . GLN A 1 98 ? -17.055 2.130 23.901 1.00 94.62 98 GLN A O 1
ATOM 796 N N . ARG A 1 99 ? -17.787 3.501 22.292 1.00 96.56 99 ARG A N 1
ATOM 797 C CA . ARG A 1 99 ? -19.218 3.360 22.625 1.00 96.56 99 ARG A CA 1
ATOM 798 C C . ARG A 1 99 ? -19.740 1.944 22.397 1.00 96.56 99 ARG A C 1
ATOM 800 O O . ARG A 1 99 ? -20.681 1.527 23.065 1.00 96.56 99 ARG A O 1
ATOM 807 N N . TRP A 1 100 ? -19.131 1.207 21.470 1.00 94.38 100 TRP A N 1
ATOM 808 C CA . TRP A 1 100 ? -19.609 -0.097 21.004 1.00 94.38 100 TRP A CA 1
ATOM 809 C C . TRP A 1 100 ? -18.596 -1.226 21.223 1.00 94.38 100 TRP A C 1
ATOM 811 O O . TRP A 1 100 ? -18.541 -2.175 20.447 1.00 94.38 100 TRP A O 1
ATOM 821 N N . ASN A 1 101 ? -17.819 -1.169 22.306 1.00 91.94 101 ASN A N 1
ATOM 822 C CA . ASN A 1 101 ? -16.771 -2.154 22.620 1.00 91.94 101 ASN A CA 1
ATOM 823 C C . ASN A 1 101 ? -17.249 -3.612 22.709 1.00 91.94 101 ASN A C 1
ATOM 825 O O . ASN A 1 101 ? -16.449 -4.535 22.575 1.00 91.94 101 ASN A O 1
ATOM 829 N N . ASN A 1 102 ? -18.541 -3.838 22.950 1.00 92.31 102 ASN A N 1
ATOM 830 C CA . ASN A 1 102 ? -19.103 -5.183 23.050 1.00 92.31 102 ASN A CA 1
ATOM 831 C C . ASN A 1 102 ? -19.585 -5.755 21.709 1.00 92.31 102 ASN A C 1
ATOM 833 O O . ASN A 1 102 ? -19.815 -6.960 21.620 1.00 92.31 102 ASN A O 1
ATOM 837 N N . GLU A 1 103 ? -19.682 -4.927 20.669 1.00 94.00 103 GLU A N 1
ATOM 838 C CA . GLU A 1 103 ? -20.136 -5.343 19.347 1.00 94.00 103 GLU A CA 1
ATOM 839 C C . GLU A 1 103 ? -19.025 -6.060 18.575 1.00 94.00 103 GLU A C 1
ATOM 841 O O . GLU A 1 103 ? -17.882 -5.602 18.511 1.00 94.00 103 GLU A O 1
ATOM 846 N N . VAL A 1 104 ? -19.376 -7.169 17.917 1.00 91.56 104 VAL A N 1
ATOM 847 C CA . VAL A 1 104 ? -18.420 -8.040 17.202 1.00 91.56 104 VAL A CA 1
ATOM 848 C C . VAL A 1 104 ? -17.606 -7.274 16.153 1.00 91.56 104 VAL A C 1
ATOM 850 O O . VAL A 1 104 ? -16.424 -7.554 15.962 1.00 91.56 104 VAL A O 1
ATOM 853 N N . PHE A 1 105 ? -18.220 -6.298 15.477 1.00 89.62 105 PHE A N 1
ATOM 854 C CA . PHE A 1 105 ? -17.547 -5.462 14.479 1.00 89.62 105 PHE A CA 1
ATOM 855 C C . PHE A 1 105 ? -16.376 -4.660 15.068 1.00 89.62 105 PHE A C 1
ATOM 857 O O . PHE A 1 105 ? -15.310 -4.605 14.448 1.00 89.62 105 PHE A O 1
ATOM 864 N N . TRP A 1 106 ? -16.583 -4.054 16.241 1.00 91.25 106 TRP A N 1
ATOM 865 C CA . TRP A 1 106 ? -15.613 -3.179 16.900 1.00 91.25 106 TRP A CA 1
ATOM 866 C C . TRP A 1 106 ? -14.551 -3.981 17.647 1.00 91.25 106 TRP A C 1
ATOM 868 O O . TRP A 1 106 ? -13.374 -3.661 17.515 1.00 91.25 106 TRP A O 1
ATOM 878 N N . LYS A 1 107 ? -14.926 -5.088 18.312 1.00 90.88 107 LYS A N 1
ATOM 879 C CA . LYS A 1 107 ? -13.961 -5.996 18.963 1.00 90.88 107 LYS A CA 1
ATOM 880 C C . LYS A 1 107 ? -12.835 -6.421 18.023 1.00 90.88 107 LYS A C 1
ATOM 882 O O . LYS A 1 107 ? -11.673 -6.194 18.334 1.00 90.88 107 LYS A O 1
ATOM 887 N N . ARG A 1 108 ? -13.182 -6.919 16.829 1.00 89.56 108 ARG A N 1
ATOM 888 C CA . ARG A 1 108 ? -12.195 -7.345 15.817 1.00 89.56 108 ARG A CA 1
ATOM 889 C C . ARG A 1 108 ? -11.209 -6.228 15.453 1.00 89.56 108 ARG A C 1
ATOM 891 O O . ARG A 1 108 ? -10.013 -6.455 15.388 1.00 89.56 108 ARG A O 1
ATOM 898 N N . ARG A 1 109 ? -11.703 -5.002 15.258 1.00 89.44 109 ARG A N 1
ATOM 899 C CA . ARG A 1 109 ? -10.885 -3.848 14.838 1.00 89.44 109 ARG A CA 1
ATOM 900 C C . ARG A 1 109 ? -10.042 -3.244 15.961 1.00 89.44 109 ARG A C 1
ATOM 902 O O . ARG A 1 109 ? -9.058 -2.571 15.676 1.00 89.44 109 ARG A O 1
ATOM 909 N N . HIS A 1 110 ? -10.423 -3.461 17.217 1.00 90.69 110 HIS A N 1
ATOM 910 C CA . HIS A 1 110 ? -9.587 -3.125 18.371 1.00 90.69 110 HIS A CA 1
ATOM 911 C C . HIS A 1 110 ? -8.486 -4.181 18.580 1.00 90.69 110 HIS A C 1
ATOM 913 O O . HIS A 1 110 ? -7.379 -3.844 18.992 1.00 90.69 110 HIS A O 1
ATOM 919 N N . GLU A 1 111 ? -8.765 -5.445 18.245 1.00 84.19 111 GLU A N 1
ATOM 920 C CA . GLU A 1 111 ? -7.823 -6.571 18.343 1.00 84.19 111 GLU A CA 1
ATOM 921 C C . GLU A 1 111 ? -6.760 -6.589 17.226 1.00 84.19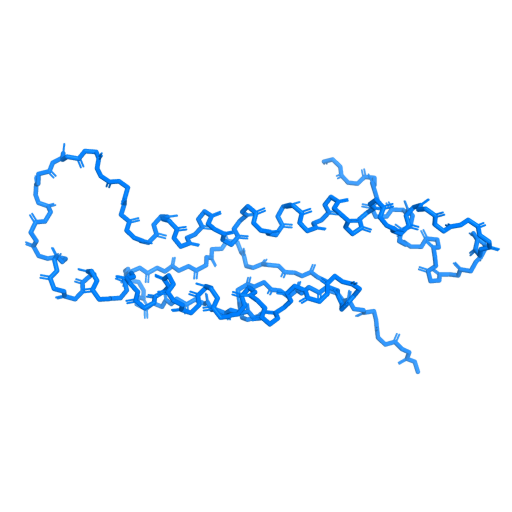 111 GLU A C 1
ATOM 923 O O . GLU A 1 111 ? -5.632 -7.005 17.490 1.00 84.19 111 GLU A O 1
ATOM 928 N N . ASP A 1 112 ? -7.056 -6.050 16.032 1.00 73.12 112 ASP A N 1
ATOM 929 C CA . ASP A 1 112 ? -6.106 -5.889 14.904 1.00 73.12 112 ASP A CA 1
ATOM 930 C C . ASP A 1 112 ? -4.804 -5.135 15.286 1.00 73.12 112 ASP A C 1
ATOM 932 O O . ASP A 1 112 ? -3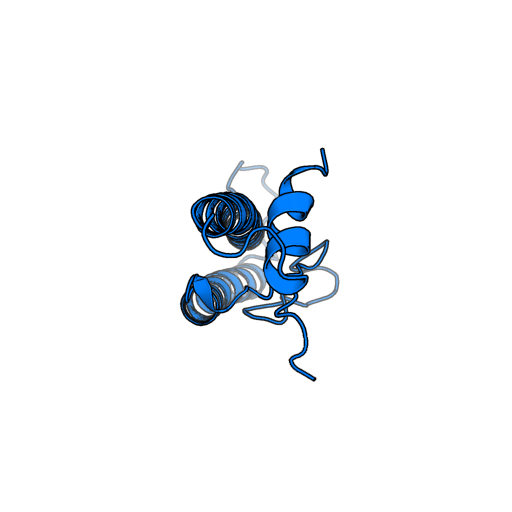.828 -5.133 14.538 1.00 73.12 112 ASP A O 1
ATOM 936 N N . HIS A 1 113 ? -4.757 -4.487 16.456 1.00 58.62 113 HIS A N 1
ATOM 937 C CA . HIS A 1 113 ? -3.588 -3.774 16.973 1.00 58.62 113 HIS A CA 1
ATOM 938 C C . HIS A 1 113 ? -2.477 -4.698 17.531 1.00 58.62 113 HIS A C 1
ATOM 940 O O . HIS A 1 113 ? -1.392 -4.204 17.857 1.00 58.62 113 HIS A O 1
ATOM 946 N N . ILE A 1 114 ? -2.735 -6.005 17.688 1.00 47.62 114 ILE A N 1
ATOM 947 C CA . ILE A 1 114 ? -1.870 -6.927 18.453 1.00 47.62 114 ILE A CA 1
ATOM 948 C C . ILE A 1 114 ? -0.788 -7.632 17.609 1.00 47.62 114 ILE A C 1
ATOM 950 O O . ILE A 1 114 ? 0.175 -8.144 18.182 1.00 47.62 114 ILE A O 1
ATOM 954 N N . GLU A 1 115 ? -0.842 -7.615 16.276 1.00 36.28 115 GLU A N 1
ATOM 955 C CA . GLU A 1 115 ? 0.218 -8.246 15.471 1.00 36.28 115 GLU A CA 1
ATOM 956 C C . GLU A 1 115 ? 1.481 -7.366 15.381 1.00 36.28 115 GLU A C 1
ATOM 958 O O . GLU A 1 115 ? 1.509 -6.332 14.707 1.00 36.28 115 GLU A O 1
ATOM 963 N N . LYS A 1 116 ? 2.521 -7.798 16.109 1.00 33.50 116 LYS A N 1
ATOM 964 C CA . LYS A 1 116 ? 3.927 -7.383 15.984 1.00 33.50 116 LYS A CA 1
ATOM 965 C C . LYS A 1 116 ? 4.657 -8.244 14.965 1.00 33.50 116 LYS A C 1
ATOM 967 O O . LYS A 1 116 ? 4.482 -9.480 15.034 1.00 33.50 116 LYS A O 1
#

InterPro domains:
  IPR036188 FAD/NAD(P)-binding domain superfamily [G3DSA:3.50.50.60] (12-109)
  IPR036188 FAD/NAD(P)-binding domain superfamily [SSF51905] (16-109)

Radius of gyration: 18.07 Å; chains: 1; bounding box: 51×19×46 Å

Sequence (116 aa):
MCMPANSESLSQFASYENRWIAIGDSAASFDPLSSQGMLTALYSAKLGAEAIFFQYFNGKKTNNKEITVQPLENFQQYIENTFRKYKSEKSFFYNKEQRWNNEVFWKRRHEDHIEK

Organism: NCBI:txid94130

Foldseek 3Di:
DDDDQDKDADPFQDDVVVPDGQAQVRGIGADCVVVCRVVRRVVLVVLVVQQVVCCVPPVVPPPDPDPDCHSRNVSRVVSVVVSVVRLVVQLVVLVVDDPPCVDPVSVVSPCSVPDD

pLDDT: mean 84.33, std 16.81, range [33.5, 98.12]